Protein AF-V4UJN5-F1 (afdb_monomer)

Structure (mmCIF, N/CA/C/O backbone):
data_AF-V4UJN5-F1
#
_entry.id   AF-V4UJN5-F1
#
loop_
_atom_site.group_PDB
_atom_site.id
_atom_site.type_symbol
_atom_site.label_atom_id
_atom_site.label_alt_id
_atom_site.label_comp_id
_atom_site.label_asym_id
_atom_site.label_entity_id
_atom_site.label_seq_id
_atom_site.pdbx_PDB_ins_code
_atom_site.Cartn_x
_atom_site.Cartn_y
_atom_site.Cartn_z
_atom_site.occupancy
_atom_site.B_i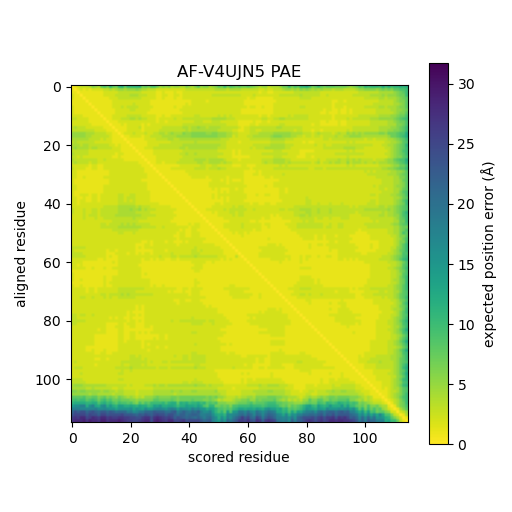so_or_equiv
_atom_site.auth_seq_id
_atom_site.auth_comp_id
_atom_site.auth_asym_id
_atom_site.auth_atom_id
_atom_site.pdbx_PDB_model_num
ATOM 1 N N . MET A 1 1 ? -6.271 -1.062 14.559 1.00 90.81 1 MET A N 1
ATOM 2 C CA . MET A 1 1 ? -4.934 -0.551 14.969 1.00 90.81 1 MET A CA 1
ATOM 3 C C . MET A 1 1 ? -5.023 0.946 15.312 1.00 90.81 1 MET A C 1
ATOM 5 O O . MET A 1 1 ? -5.906 1.594 14.769 1.00 90.81 1 MET A O 1
ATOM 9 N N . LYS A 1 2 ? -4.185 1.529 16.196 1.00 96.38 2 LYS A N 1
ATOM 10 C CA . LYS A 1 2 ? -4.173 3.000 16.430 1.00 96.38 2 LYS A CA 1
ATOM 11 C C . LYS A 1 2 ? -3.378 3.737 15.343 1.00 96.38 2 LYS A C 1
ATOM 13 O O . LYS A 1 2 ? -2.377 3.208 14.873 1.00 96.38 2 LYS A O 1
ATOM 18 N N . LEU A 1 3 ? -3.727 4.996 15.045 1.00 97.69 3 LEU A N 1
ATOM 19 C CA . LEU A 1 3 ? -3.078 5.810 13.996 1.00 97.69 3 LEU A CA 1
ATOM 20 C C . LEU A 1 3 ? -1.543 5.831 14.085 1.00 97.69 3 LEU A C 1
ATOM 22 O O . LEU A 1 3 ? -0.860 5.635 13.090 1.00 97.69 3 LEU A O 1
ATOM 26 N N . LYS A 1 4 ? -0.992 6.053 15.284 1.00 97.75 4 LYS A N 1
ATOM 27 C CA . LYS A 1 4 ? 0.465 6.120 15.479 1.00 97.75 4 LYS A CA 1
ATOM 28 C C . LYS A 1 4 ? 1.176 4.782 15.288 1.00 97.75 4 LYS A C 1
ATOM 30 O O . LYS A 1 4 ? 2.335 4.779 14.903 1.00 97.75 4 LYS A O 1
ATOM 35 N N . GLN A 1 5 ? 0.491 3.673 15.560 1.00 98.12 5 GLN A N 1
ATOM 36 C CA . GLN A 1 5 ? 1.034 2.339 15.305 1.00 98.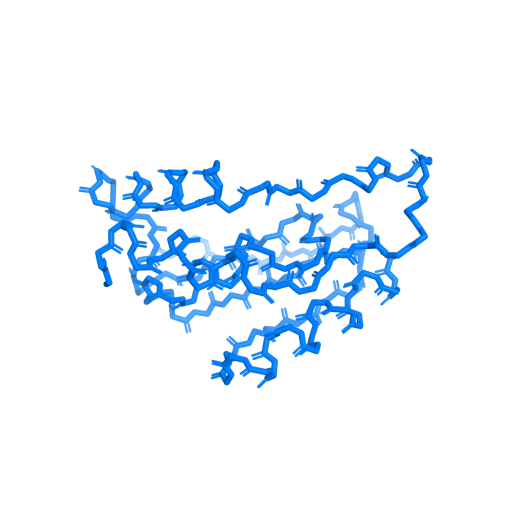12 5 GLN A CA 1
ATOM 37 C C . GLN A 1 5 ? 1.047 2.067 13.802 1.00 98.12 5 GLN A C 1
ATOM 39 O O . GLN A 1 5 ? 2.071 1.642 13.290 1.00 98.12 5 GLN A O 1
ATOM 44 N N . LEU A 1 6 ? -0.039 2.415 13.103 1.00 98.31 6 LEU A N 1
ATOM 45 C CA . LEU A 1 6 ? -0.118 2.307 11.648 1.00 98.31 6 LEU A CA 1
ATOM 46 C C . LEU A 1 6 ? 0.980 3.131 10.963 1.00 98.31 6 LEU A C 1
ATOM 48 O O . LEU A 1 6 ? 1.718 2.602 10.150 1.00 98.31 6 LEU A O 1
ATOM 52 N N . GLU A 1 7 ? 1.137 4.406 11.337 1.00 98.50 7 GLU A N 1
ATOM 53 C CA . GLU A 1 7 ? 2.213 5.265 10.816 1.00 98.50 7 GLU A CA 1
ATOM 54 C C . GLU A 1 7 ? 3.607 4.664 11.042 1.00 98.50 7 GLU A C 1
ATOM 56 O O . GLU A 1 7 ? 4.452 4.776 10.162 1.00 98.50 7 GLU A O 1
ATOM 61 N N . SER A 1 8 ? 3.843 4.043 12.203 1.00 98.38 8 SER A N 1
ATOM 62 C CA . SER A 1 8 ? 5.128 3.413 12.516 1.00 98.38 8 SER A CA 1
ATOM 63 C C . SER A 1 8 ? 5.398 2.214 11.615 1.00 98.38 8 SER A C 1
ATOM 65 O O . SER A 1 8 ? 6.457 2.169 11.013 1.00 98.38 8 SER A O 1
ATOM 67 N N . VAL A 1 9 ? 4.435 1.293 11.489 1.00 98.25 9 VAL A N 1
ATOM 68 C CA . VAL A 1 9 ? 4.581 0.081 10.662 1.00 98.25 9 VAL A CA 1
ATOM 69 C C . VAL A 1 9 ? 4.820 0.445 9.197 1.00 98.25 9 VAL A C 1
ATOM 71 O O . VAL A 1 9 ? 5.709 -0.100 8.560 1.00 98.25 9 VAL A O 1
ATOM 74 N N . LEU A 1 10 ? 4.081 1.425 8.668 1.00 98.19 10 LEU A N 1
ATOM 75 C CA . LEU A 1 10 ? 4.276 1.888 7.290 1.00 98.19 10 LEU A CA 1
ATOM 76 C C . LEU A 1 10 ? 5.635 2.567 7.063 1.00 98.19 10 LEU A C 1
ATOM 78 O O . LEU A 1 10 ? 6.054 2.720 5.920 1.00 98.19 10 LEU A O 1
ATOM 82 N N . GLY A 1 11 ? 6.290 3.040 8.126 1.00 97.44 11 GLY A N 1
ATOM 83 C CA . GLY A 1 11 ? 7.605 3.670 8.045 1.00 97.44 11 GLY A CA 1
ATOM 84 C C . GLY A 1 11 ? 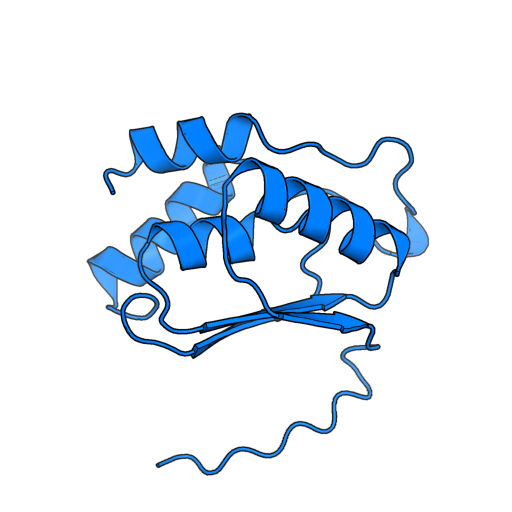8.744 2.685 7.796 1.00 97.44 11 GLY A C 1
ATOM 85 O O . GLY A 1 11 ? 9.806 3.124 7.363 1.00 97.44 11 GLY A O 1
ATOM 86 N N . ASP A 1 12 ? 8.508 1.395 8.039 1.00 96.75 12 ASP A N 1
ATOM 87 C CA . ASP A 1 12 ? 9.497 0.330 7.864 1.00 96.75 12 ASP A CA 1
ATOM 88 C C . ASP A 1 12 ? 9.462 -0.282 6.451 1.00 96.75 12 ASP A C 1
ATOM 90 O O . ASP A 1 12 ? 10.338 -1.067 6.109 1.00 96.75 12 ASP A O 1
ATOM 94 N N . LEU A 1 13 ? 8.482 0.098 5.618 1.00 97.81 13 LEU A N 1
ATOM 95 C CA . LEU A 1 13 ? 8.363 -0.384 4.242 1.00 97.81 13 LEU A CA 1
ATOM 96 C C . LEU A 1 13 ? 9.526 0.098 3.375 1.00 97.81 13 LEU A C 1
ATOM 98 O O . LEU A 1 13 ? 9.833 1.300 3.339 1.00 97.81 13 LEU A O 1
ATOM 102 N N . GLU A 1 14 ? 10.095 -0.815 2.594 1.00 98.00 14 GLU A N 1
ATOM 103 C CA . GLU A 1 14 ? 11.087 -0.481 1.585 1.00 98.00 14 GLU A CA 1
ATOM 104 C C . GLU A 1 14 ? 10.485 0.419 0.498 1.00 98.00 14 GLU A C 1
ATOM 106 O O . GLU A 1 14 ? 9.306 0.335 0.139 1.00 98.00 14 GLU A O 1
ATOM 111 N N . GLN A 1 15 ? 11.311 1.339 -0.001 1.00 96.56 15 GLN A N 1
ATOM 112 C CA . GLN A 1 15 ? 10.934 2.354 -0.982 1.00 96.56 15 GLN A CA 1
ATOM 113 C C . GLN A 1 15 ? 11.793 2.214 -2.239 1.00 96.56 15 GLN A C 1
ATOM 115 O O . GLN A 1 15 ? 12.872 1.627 -2.194 1.00 96.56 15 GLN A O 1
ATOM 120 N N . PHE A 1 16 ? 11.346 2.804 -3.351 1.00 95.94 16 PHE A N 1
ATOM 121 C CA . PHE A 1 16 ? 12.063 2.742 -4.625 1.00 95.94 16 PHE A CA 1
ATOM 122 C C . PHE A 1 16 ? 13.548 3.110 -4.500 1.00 95.94 16 PHE A C 1
ATOM 124 O O . PHE A 1 16 ? 13.902 4.217 -4.088 1.00 95.94 16 PHE A O 1
ATOM 131 N N . SER A 1 17 ? 14.419 2.204 -4.942 1.00 93.94 17 SER A N 1
ATOM 132 C CA . SER A 1 17 ? 15.863 2.442 -5.044 1.00 93.94 17 SER A CA 1
ATOM 133 C C . SER A 1 17 ? 16.246 3.184 -6.332 1.00 93.94 17 SER A C 1
ATOM 135 O O . SER A 1 17 ? 17.198 3.965 -6.339 1.00 93.94 17 SER A O 1
ATOM 137 N N . ASN A 1 18 ? 15.487 2.976 -7.414 1.00 95.06 18 ASN A N 1
ATOM 138 C CA . ASN A 1 18 ? 15.693 3.607 -8.716 1.00 95.06 18 ASN A CA 1
ATOM 139 C C . ASN A 1 18 ? 14.344 3.958 -9.383 1.00 95.06 18 ASN A C 1
ATOM 141 O O . ASN A 1 18 ? 13.889 3.218 -10.257 1.00 95.06 18 ASN A O 1
ATOM 145 N N . PRO A 1 19 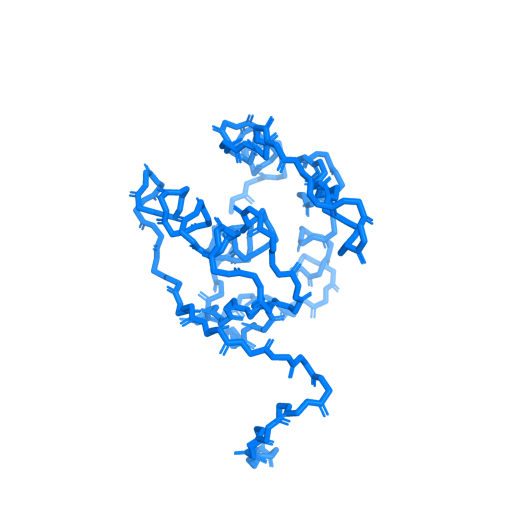? 13.679 5.050 -8.959 1.00 97.25 19 PRO A N 1
ATOM 146 C CA . PRO A 1 19 ? 12.346 5.402 -9.445 1.00 97.25 19 PRO A CA 1
ATOM 147 C C . PRO A 1 19 ? 12.344 5.853 -10.915 1.00 97.25 19 PRO A C 1
ATOM 149 O O . PRO A 1 19 ? 13.189 6.642 -11.349 1.00 97.25 19 PRO A O 1
ATOM 152 N N . LYS A 1 20 ? 11.337 5.400 -11.664 1.00 98.12 20 LYS A N 1
ATOM 153 C CA . LYS A 1 20 ? 11.035 5.776 -13.053 1.00 98.12 20 LYS A CA 1
ATOM 154 C C . LYS A 1 20 ? 10.246 7.083 -13.071 1.00 98.12 20 LYS A C 1
ATOM 156 O O . LYS A 1 20 ? 9.069 7.129 -12.705 1.00 98.12 20 LYS A O 1
ATOM 161 N N . VAL A 1 21 ? 10.900 8.170 -13.480 1.00 97.56 21 VAL A N 1
ATOM 162 C CA . VAL A 1 21 ? 10.327 9.530 -13.461 1.00 97.56 21 VAL A CA 1
ATOM 163 C C . VAL A 1 21 ? 9.115 9.644 -14.385 1.00 97.56 21 VAL A C 1
ATOM 165 O O . VAL A 1 21 ? 8.148 10.321 -14.054 1.00 97.56 21 VAL A O 1
ATOM 168 N N . GLU A 1 22 ? 9.141 8.957 -15.523 1.00 97.69 22 GLU A N 1
ATOM 169 C CA . GLU A 1 22 ? 8.064 8.922 -16.513 1.00 97.69 22 GLU A CA 1
ATOM 170 C C . GLU A 1 22 ? 6.776 8.254 -16.013 1.00 97.69 22 GLU A C 1
ATOM 172 O O . GLU A 1 22 ? 5.720 8.467 -16.606 1.00 97.69 22 GLU A O 1
ATOM 177 N N . LEU A 1 23 ? 6.866 7.472 -14.932 1.00 97.50 23 LEU A N 1
ATOM 178 C CA . LEU A 1 23 ? 5.732 6.850 -14.247 1.00 97.50 23 LEU A CA 1
ATOM 179 C C . LEU A 1 23 ? 5.353 7.580 -12.954 1.00 97.50 23 LEU A C 1
ATOM 181 O O . LEU A 1 23 ? 4.465 7.124 -12.245 1.00 97.50 23 LEU A O 1
ATOM 185 N N . GLU A 1 24 ? 6.026 8.690 -12.635 1.00 97.50 24 GLU A N 1
ATOM 186 C CA . GLU A 1 24 ? 5.805 9.443 -11.399 1.00 97.50 24 GLU A CA 1
ATOM 187 C C . GLU A 1 24 ? 5.955 8.581 -10.126 1.00 97.50 24 GLU A C 1
ATOM 189 O O . GLU A 1 24 ? 5.189 8.712 -9.176 1.00 97.50 24 GLU A O 1
ATOM 194 N N . GLN A 1 25 ? 6.971 7.709 -10.079 1.00 98.31 25 GLN A N 1
ATOM 195 C CA . GLN A 1 25 ? 7.238 6.825 -8.933 1.00 98.31 25 GLN A CA 1
ATOM 196 C C . GLN A 1 25 ? 7.767 7.579 -7.699 1.00 98.31 25 GLN A C 1
ATOM 198 O O . GLN A 1 25 ? 8.950 7.520 -7.358 1.00 98.31 25 GLN A O 1
ATOM 203 N N . TYR A 1 26 ? 6.880 8.286 -7.000 1.00 96.38 26 TYR A N 1
ATOM 204 C CA . TYR A 1 26 ? 7.117 8.819 -5.662 1.00 96.38 26 TYR A CA 1
ATOM 205 C C . TYR A 1 26 ? 6.199 8.114 -4.654 1.00 96.38 26 TYR A C 1
ATOM 207 O O . TYR A 1 26 ? 4.983 8.075 -4.838 1.00 96.38 26 TYR A O 1
ATOM 215 N N . PRO A 1 27 ? 6.742 7.549 -3.567 1.00 95.06 27 PRO A N 1
ATOM 216 C CA . PRO A 1 27 ? 5.919 6.814 -2.626 1.00 95.06 27 PRO A CA 1
ATOM 217 C C . PRO A 1 27 ? 5.067 7.751 -1.772 1.00 95.06 27 PRO A C 1
ATOM 219 O O . PRO A 1 27 ? 5.497 8.837 -1.364 1.00 95.06 27 PRO A O 1
ATOM 222 N N . THR A 1 28 ? 3.867 7.293 -1.415 1.00 97.44 28 THR A N 1
ATOM 223 C CA . THR A 1 28 ? 3.083 7.971 -0.382 1.00 97.44 28 THR A CA 1
ATOM 224 C C . THR A 1 28 ? 3.762 7.752 0.965 1.00 97.44 28 THR A C 1
ATOM 226 O O . THR A 1 28 ? 3.826 6.631 1.461 1.00 97.44 28 THR A O 1
ATOM 229 N N . GLY A 1 29 ? 4.256 8.827 1.581 1.00 96.75 29 GLY A N 1
ATOM 230 C CA . GLY A 1 29 ? 4.928 8.732 2.875 1.00 96.75 29 GLY A CA 1
ATOM 231 C C . GLY A 1 29 ? 4.007 8.191 3.983 1.00 96.75 29 GLY A C 1
ATOM 232 O O . GLY A 1 29 ? 2.800 8.471 3.975 1.00 96.75 29 GLY A O 1
ATOM 233 N N . PRO A 1 30 ? 4.561 7.503 5.000 1.00 98.00 30 PRO A N 1
ATOM 234 C CA . PRO A 1 30 ? 3.790 6.833 6.056 1.00 98.00 30 PRO A CA 1
ATOM 235 C C . PRO A 1 30 ? 2.871 7.790 6.816 1.00 98.00 30 PRO A C 1
ATOM 237 O O . PRO A 1 30 ? 1.769 7.428 7.238 1.00 98.00 30 PRO A O 1
ATOM 240 N N . HIS A 1 31 ? 3.291 9.051 6.947 1.00 98.19 31 HIS A N 1
ATOM 241 C CA . HIS A 1 31 ? 2.483 10.095 7.553 1.00 98.19 31 HIS A CA 1
ATOM 242 C C . HIS A 1 31 ? 1.156 10.299 6.812 1.00 98.19 31 HIS A C 1
ATOM 244 O O . HIS A 1 31 ? 0.091 10.278 7.428 1.00 98.19 31 HIS A O 1
ATOM 250 N N . ILE A 1 32 ? 1.225 10.483 5.494 1.00 98.44 32 ILE A N 1
ATOM 251 C CA . ILE A 1 32 ? 0.067 10.769 4.647 1.00 98.44 32 ILE A CA 1
ATOM 252 C C . ILE A 1 32 ? -0.802 9.515 4.527 1.00 98.44 32 ILE A C 1
ATOM 254 O O . ILE A 1 32 ? -1.999 9.588 4.801 1.00 98.44 32 ILE A O 1
ATOM 258 N N . ALA A 1 33 ? -0.187 8.367 4.224 1.00 98.44 33 ALA A N 1
ATOM 259 C CA . ALA A 1 33 ? -0.876 7.089 4.052 1.00 98.44 33 ALA A CA 1
ATOM 260 C C . ALA A 1 33 ? -1.702 6.708 5.288 1.00 98.44 33 ALA A C 1
ATOM 262 O O . ALA A 1 33 ? -2.914 6.509 5.201 1.00 98.44 33 ALA A O 1
ATOM 263 N N . SER A 1 34 ? -1.069 6.701 6.468 1.00 98.44 34 SER A N 1
ATOM 264 C CA . SER A 1 34 ? -1.754 6.357 7.718 1.00 98.44 34 SER A CA 1
ATOM 265 C C . SER A 1 34 ? -2.950 7.265 7.991 1.00 98.44 34 SER A C 1
ATOM 267 O O . SER A 1 34 ? -3.979 6.788 8.446 1.00 98.44 34 SER A O 1
ATOM 269 N N . ARG A 1 35 ? -2.864 8.565 7.697 1.00 98.56 35 ARG A N 1
ATOM 270 C CA . ARG A 1 35 ? -3.942 9.523 7.993 1.00 98.56 35 ARG A CA 1
ATOM 271 C C . ARG A 1 35 ? -5.081 9.426 7.001 1.00 98.56 35 ARG A C 1
ATOM 273 O O . ARG A 1 35 ? -6.233 9.499 7.422 1.00 98.56 35 ARG A O 1
ATOM 280 N N . MET A 1 36 ? -4.769 9.225 5.726 1.00 98.56 36 MET A N 1
ATOM 281 C CA . MET A 1 36 ? -5.764 8.983 4.690 1.00 98.56 36 MET A CA 1
ATOM 282 C C . MET A 1 36 ? -6.598 7.745 5.030 1.00 98.56 36 MET A C 1
ATOM 284 O O . MET A 1 36 ? -7.811 7.854 5.202 1.00 98.56 36 MET A O 1
ATOM 288 N N . LEU A 1 37 ? -5.945 6.598 5.232 1.00 98.50 37 LEU A N 1
ATOM 289 C CA . LEU A 1 37 ? -6.636 5.332 5.478 1.00 98.50 37 LEU A CA 1
ATOM 290 C C . LEU A 1 37 ? -7.319 5.298 6.849 1.00 98.50 37 LEU A C 1
ATOM 292 O O . LEU A 1 37 ? -8.447 4.830 6.972 1.00 98.50 37 LEU A O 1
ATOM 296 N N . TYR A 1 38 ? -6.700 5.871 7.883 1.00 98.00 38 TYR A N 1
ATOM 297 C CA . TYR A 1 38 ? -7.335 5.967 9.198 1.00 98.00 38 TYR A CA 1
ATOM 298 C C . TYR A 1 38 ? -8.573 6.870 9.183 1.00 98.00 38 TYR A C 1
ATOM 300 O O . TYR A 1 38 ? -9.504 6.629 9.952 1.00 98.00 38 TYR A O 1
ATOM 308 N N . THR A 1 39 ? -8.599 7.897 8.327 1.00 98.44 39 THR A N 1
ATOM 309 C CA . THR A 1 39 ? -9.784 8.743 8.128 1.00 98.44 39 THR A CA 1
ATOM 310 C C . THR A 1 39 ? -10.869 7.985 7.368 1.00 98.44 39 THR A C 1
ATOM 312 O O . THR A 1 39 ? -12.006 7.980 7.835 1.00 98.44 39 THR A O 1
ATOM 315 N N . ALA A 1 40 ? -10.517 7.311 6.263 1.00 98.38 40 ALA A N 1
ATOM 316 C CA . ALA A 1 40 ? -11.431 6.449 5.506 1.00 98.38 40 ALA A CA 1
ATOM 317 C C . ALA A 1 40 ? -12.111 5.414 6.418 1.00 98.38 40 ALA A C 1
ATOM 319 O O . ALA A 1 40 ? -13.331 5.271 6.404 1.00 98.38 40 ALA A O 1
ATOM 320 N N . GLU A 1 41 ? -11.343 4.775 7.301 1.00 97.50 41 GLU A N 1
ATOM 321 C CA . GLU A 1 41 ? -11.893 3.810 8.248 1.00 97.50 41 GLU A CA 1
ATOM 322 C C . GLU A 1 41 ? -12.723 4.470 9.357 1.00 97.50 41 GLU A C 1
ATOM 324 O O . GLU A 1 41 ? -13.916 4.218 9.484 1.00 97.50 41 GLU A O 1
ATOM 329 N N . ASN A 1 42 ? -12.133 5.347 10.174 1.00 96.31 42 ASN A N 1
ATOM 330 C CA . ASN A 1 42 ? -12.801 5.785 11.407 1.00 96.31 42 ASN A CA 1
ATOM 331 C C . ASN A 1 42 ? -13.899 6.829 11.189 1.00 96.31 42 ASN A C 1
ATOM 333 O O . ASN A 1 42 ? -14.735 7.012 12.072 1.00 96.31 42 ASN A O 1
ATOM 337 N N . SER A 1 43 ? -13.868 7.553 10.069 1.00 97.31 43 SER A N 1
ATOM 338 C CA . SER A 1 43 ? -14.877 8.578 9.774 1.00 97.31 43 SER A CA 1
ATOM 339 C C . SER A 1 43 ? -15.975 8.063 8.851 1.00 97.31 43 SER A C 1
ATOM 341 O O . SER A 1 43 ? -17.101 8.547 8.950 1.00 97.31 43 SER A O 1
ATOM 343 N N . PHE A 1 44 ? -15.662 7.101 7.975 1.00 97.62 44 PHE A N 1
ATOM 344 C CA . PHE A 1 44 ? -16.574 6.672 6.911 1.00 97.62 44 PHE A CA 1
ATOM 345 C C . PHE A 1 44 ? -16.854 5.161 6.885 1.00 97.62 44 PHE A C 1
ATOM 347 O O . PHE A 1 44 ? -17.886 4.762 6.354 1.00 97.62 44 PHE A O 1
ATOM 354 N N . GLY A 1 45 ? -16.029 4.322 7.524 1.00 97.00 45 GLY A N 1
ATOM 355 C CA . GLY A 1 45 ? -16.203 2.863 7.510 1.00 97.00 45 GLY A CA 1
ATOM 356 C C . GLY A 1 45 ? -15.945 2.239 6.135 1.00 97.00 45 GLY A C 1
ATOM 357 O O . GLY A 1 45 ? -16.585 1.248 5.772 1.00 97.00 45 GLY A O 1
ATOM 358 N N . ASP A 1 46 ? -15.042 2.845 5.359 1.00 98.06 46 ASP A N 1
ATOM 359 C CA . ASP A 1 46 ? -14.788 2.498 3.955 1.00 98.06 46 ASP A CA 1
ATOM 360 C C . ASP A 1 46 ? -13.655 1.473 3.760 1.00 98.06 46 ASP A C 1
ATOM 362 O O . ASP A 1 46 ? -13.323 1.149 2.621 1.00 98.06 46 ASP A O 1
ATOM 366 N N . VAL A 1 47 ? -13.054 0.948 4.837 1.00 98.38 47 VAL A N 1
ATOM 367 C CA . VAL A 1 47 ? -11.921 0.008 4.747 1.00 98.38 47 VAL A CA 1
ATOM 368 C C . VAL A 1 47 ? -12.270 -1.351 5.343 1.00 98.38 47 VAL A C 1
ATOM 370 O O . VAL A 1 47 ? -12.189 -2.362 4.648 1.00 98.38 47 VAL A O 1
ATOM 373 N N . SER A 1 48 ? -12.670 -1.407 6.613 1.00 98.12 48 SER A N 1
ATOM 374 C CA . SER A 1 48 ? -12.852 -2.683 7.299 1.00 98.12 48 SER A CA 1
ATOM 375 C C . SER A 1 48 ? -13.995 -3.513 6.708 1.00 98.12 48 SER A C 1
ATOM 377 O O . SER A 1 48 ? -15.100 -3.022 6.459 1.00 98.12 48 SER A O 1
ATOM 379 N N . ASN A 1 49 ? -13.743 -4.809 6.500 1.00 97.44 49 ASN A N 1
ATOM 380 C CA . ASN A 1 49 ? -14.671 -5.743 5.847 1.00 97.44 49 ASN A CA 1
ATOM 381 C C . ASN A 1 49 ? -15.080 -5.317 4.418 1.00 97.44 49 ASN A C 1
ATOM 383 O O . ASN A 1 49 ? -16.187 -5.626 3.965 1.00 97.44 49 ASN A O 1
ATOM 387 N N . LYS A 1 50 ? -14.231 -4.548 3.723 1.00 97.56 50 LYS A N 1
ATOM 388 C CA . LYS A 1 50 ? -14.420 -4.148 2.322 1.00 97.56 50 LYS A CA 1
ATOM 389 C C . LYS A 1 50 ? -13.376 -4.798 1.426 1.00 97.56 50 LYS A C 1
ATOM 391 O O . LYS A 1 50 ? -12.288 -5.146 1.876 1.00 97.56 50 LYS A O 1
ATOM 396 N N . VAL A 1 51 ? -13.710 -4.880 0.141 1.00 96.56 51 VAL A N 1
ATOM 397 C CA . VAL A 1 51 ? -12.736 -5.117 -0.926 1.00 96.56 51 VAL A CA 1
ATOM 398 C C . VAL A 1 51 ? -12.192 -3.759 -1.360 1.00 96.56 51 VAL A C 1
ATOM 400 O O . VAL A 1 51 ? -12.959 -2.903 -1.804 1.00 96.56 51 VAL A O 1
ATOM 403 N N . VAL A 1 52 ? -10.887 -3.554 -1.208 1.00 97.88 52 VAL A N 1
ATOM 404 C CA . VAL A 1 52 ? -10.197 -2.297 -1.521 1.00 97.88 52 VAL A CA 1
ATOM 405 C C . VAL A 1 52 ? -9.328 -2.496 -2.757 1.00 97.88 52 VAL A C 1
ATOM 407 O O . VAL A 1 52 ? -8.577 -3.461 -2.846 1.00 97.88 52 VAL A O 1
ATOM 410 N N . ALA A 1 53 ? -9.416 -1.569 -3.706 1.00 97.25 53 ALA A N 1
ATOM 411 C CA . ALA A 1 53 ? -8.527 -1.524 -4.861 1.00 97.25 53 ALA A CA 1
ATOM 412 C C . ALA A 1 53 ? -7.520 -0.377 -4.701 1.00 97.25 53 ALA A C 1
ATOM 414 O O . ALA A 1 53 ? -7.928 0.758 -4.449 1.00 97.25 53 ALA A O 1
ATOM 415 N N . ASP A 1 54 ? -6.231 -0.673 -4.862 1.00 98.12 54 ASP A N 1
ATOM 416 C CA . ASP A 1 54 ? -5.126 0.290 -4.812 1.00 98.12 54 ASP A CA 1
ATOM 417 C C . ASP A 1 54 ? -4.535 0.466 -6.219 1.00 98.12 54 ASP A C 1
ATOM 419 O O . ASP A 1 54 ? -3.850 -0.418 -6.732 1.00 98.12 54 ASP A O 1
ATOM 423 N N . PHE A 1 55 ? -4.867 1.577 -6.883 1.00 97.44 55 PHE A N 1
ATOM 424 C CA . PHE A 1 55 ? -4.470 1.846 -8.267 1.00 97.44 55 PHE A CA 1
ATOM 425 C C . PHE A 1 55 ? -3.180 2.665 -8.326 1.00 97.44 55 PHE A C 1
ATOM 427 O O . PHE A 1 55 ? -3.144 3.792 -7.835 1.00 97.44 55 PHE A O 1
ATOM 434 N N . GLY A 1 56 ? -2.162 2.136 -9.008 1.00 97.56 56 GLY A N 1
ATOM 435 C CA . GLY A 1 56 ? -0.809 2.688 -8.959 1.00 97.56 56 GLY A CA 1
ATOM 436 C C . GLY A 1 56 ? -0.188 2.438 -7.588 1.00 97.56 56 GLY A C 1
ATOM 437 O O . GLY A 1 56 ? 0.260 3.380 -6.935 1.00 97.56 56 GLY A O 1
ATOM 438 N N . CYS A 1 57 ? -0.251 1.186 -7.119 1.00 98.12 57 CYS A N 1
ATOM 439 C CA . CYS A 1 57 ? 0.099 0.841 -5.743 1.00 98.12 57 CYS A CA 1
ATOM 440 C C . CYS A 1 57 ? 1.568 1.138 -5.398 1.00 98.12 57 CYS A C 1
ATOM 442 O O . CYS A 1 57 ? 1.899 1.275 -4.216 1.00 98.12 57 CYS A O 1
ATOM 444 N N . GLY A 1 58 ? 2.455 1.257 -6.395 1.00 98.31 58 GLY A N 1
ATOM 445 C CA . GLY A 1 58 ? 3.873 1.525 -6.188 1.00 98.31 58 GLY A CA 1
ATOM 446 C C . GLY A 1 58 ? 4.485 0.500 -5.236 1.00 98.31 58 GLY A C 1
ATOM 447 O O . GLY A 1 58 ? 4.301 -0.691 -5.438 1.00 98.31 58 GLY A O 1
ATOM 448 N N . CYS A 1 59 ? 5.130 0.954 -4.156 1.00 97.56 59 CYS A N 1
ATOM 449 C CA . CYS A 1 59 ? 5.702 0.091 -3.109 1.00 97.56 59 CYS A CA 1
ATOM 450 C C . CYS A 1 59 ? 4.661 -0.596 -2.194 1.00 97.56 59 CYS A C 1
ATOM 452 O O . CYS A 1 59 ? 5.045 -1.260 -1.233 1.00 97.56 59 CYS A O 1
ATOM 454 N N . GLY A 1 60 ? 3.357 -0.385 -2.408 1.00 98.12 60 GLY A N 1
ATOM 455 C CA . GLY A 1 60 ? 2.280 -1.030 -1.650 1.00 98.12 60 GLY A CA 1
ATOM 456 C C . GLY A 1 60 ? 1.856 -0.327 -0.356 1.00 98.12 60 GLY A C 1
ATOM 457 O O . GLY A 1 60 ? 1.096 -0.901 0.420 1.00 98.12 60 GLY A O 1
ATOM 458 N N . THR A 1 61 ? 2.295 0.911 -0.089 1.00 98.50 61 THR A N 1
ATOM 459 C CA . THR A 1 61 ? 2.031 1.592 1.197 1.00 98.50 61 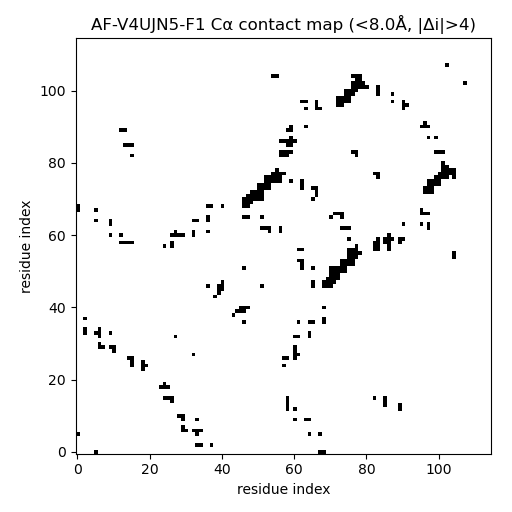THR A CA 1
ATOM 460 C C . THR A 1 61 ? 0.538 1.724 1.528 1.00 98.50 61 THR A C 1
ATOM 462 O O . THR A 1 61 ? 0.147 1.560 2.687 1.00 98.50 61 THR A O 1
ATOM 465 N N . LEU A 1 62 ? -0.313 2.043 0.545 1.00 98.69 62 LEU A N 1
ATOM 466 C CA . LEU A 1 62 ? -1.753 2.221 0.777 1.00 98.69 62 LEU A CA 1
ATOM 467 C C . LEU A 1 62 ? -2.465 0.873 0.926 1.00 98.69 62 LEU A C 1
ATOM 469 O O . LEU A 1 62 ? -3.233 0.708 1.876 1.00 98.69 62 LEU A O 1
ATOM 473 N N . GLY A 1 63 ? -2.161 -0.100 0.065 1.00 98.56 63 GLY A N 1
ATOM 474 C CA . GLY A 1 63 ? -2.647 -1.472 0.197 1.00 98.56 63 GLY A CA 1
ATOM 475 C C . GLY A 1 63 ? -2.268 -2.130 1.530 1.00 98.56 63 GLY A C 1
ATOM 476 O O . GLY A 1 63 ? -3.126 -2.699 2.211 1.00 98.56 63 GLY A O 1
ATOM 477 N N . ALA A 1 64 ? -1.021 -1.965 1.980 1.00 98.62 64 ALA A N 1
ATOM 478 C CA . ALA A 1 64 ? -0.575 -2.436 3.290 1.00 98.62 64 ALA A CA 1
ATOM 479 C C . ALA A 1 64 ? -1.368 -1.767 4.422 1.00 98.62 64 ALA A C 1
ATOM 481 O O . ALA A 1 64 ? -1.858 -2.434 5.335 1.00 98.62 64 ALA A O 1
ATOM 482 N N . ALA A 1 65 ? -1.568 -0.448 4.340 1.00 98.56 65 ALA A N 1
ATOM 483 C CA . ALA A 1 65 ? -2.350 0.286 5.326 1.00 98.56 65 ALA A CA 1
ATOM 484 C C . ALA A 1 65 ? -3.816 -0.174 5.387 1.00 98.56 65 ALA A C 1
ATOM 486 O O . ALA A 1 65 ? -4.365 -0.301 6.482 1.00 98.56 65 ALA A O 1
ATOM 487 N N . ALA A 1 66 ? -4.442 -0.436 4.237 1.00 98.69 66 ALA A N 1
ATOM 488 C CA . ALA A 1 66 ? -5.805 -0.956 4.158 1.00 98.69 66 ALA A CA 1
ATOM 489 C C . ALA A 1 66 ? -5.914 -2.351 4.799 1.00 98.69 66 ALA A C 1
ATOM 491 O O . ALA A 1 66 ? -6.791 -2.577 5.635 1.00 98.69 66 ALA A O 1
ATOM 492 N N . THR A 1 67 ? -4.970 -3.245 4.492 1.00 98.50 67 THR A N 1
ATOM 493 C CA . THR A 1 67 ? -4.904 -4.601 5.066 1.00 98.50 67 THR A CA 1
ATOM 494 C C . THR A 1 67 ? -4.747 -4.553 6.589 1.00 98.50 67 THR A C 1
ATOM 496 O O . THR A 1 67 ? -5.528 -5.155 7.323 1.00 98.50 67 THR A O 1
ATOM 499 N N . LEU A 1 68 ? -3.818 -3.735 7.099 1.00 98.38 68 LEU A N 1
ATOM 500 C CA . LEU A 1 68 ? -3.582 -3.545 8.541 1.00 98.38 68 LEU A CA 1
ATOM 501 C C . LEU A 1 68 ? -4.775 -2.927 9.296 1.00 98.38 68 LEU A C 1
ATOM 503 O O . LEU A 1 68 ? -4.863 -3.022 10.528 1.00 98.38 68 LEU A O 1
ATOM 507 N N . LEU A 1 69 ? -5.683 -2.259 8.581 1.00 98.25 69 LEU A N 1
ATOM 508 C CA . LEU A 1 69 ? -6.929 -1.718 9.124 1.00 98.25 69 LEU A CA 1
ATOM 509 C C . LEU A 1 69 ? -8.117 -2.683 9.009 1.00 98.25 69 LEU A C 1
ATOM 511 O O . LEU A 1 69 ? -9.182 -2.370 9.539 1.00 98.25 69 LEU A O 1
ATOM 515 N N . GLY A 1 70 ? -7.925 -3.863 8.420 1.00 97.88 70 GLY A N 1
ATOM 516 C CA . GLY A 1 70 ? -8.927 -4.924 8.366 1.00 97.88 70 GLY A CA 1
ATOM 517 C C . GLY A 1 70 ? -9.775 -4.928 7.098 1.00 97.88 70 GLY A C 1
ATOM 518 O O . GLY A 1 70 ? -10.932 -5.349 7.161 1.00 97.88 70 GLY A O 1
ATOM 519 N N . ALA A 1 71 ? -9.241 -4.442 5.972 1.00 98.44 71 ALA A N 1
ATOM 520 C CA . ALA A 1 71 ? -9.814 -4.762 4.665 1.00 98.44 71 ALA A CA 1
ATOM 521 C C . ALA A 1 71 ? -9.953 -6.288 4.512 1.00 98.44 71 ALA A C 1
ATOM 523 O O . ALA A 1 71 ? -9.083 -7.034 4.953 1.00 98.44 71 ALA A O 1
ATOM 524 N N . ASP A 1 72 ? -11.063 -6.733 3.921 1.00 97.94 72 ASP A N 1
ATOM 525 C CA . ASP A 1 72 ? -11.335 -8.161 3.690 1.00 97.94 72 ASP A CA 1
ATOM 526 C C . ASP A 1 72 ? -10.456 -8.703 2.559 1.00 97.94 72 ASP A C 1
ATOM 528 O O . ASP A 1 72 ? -9.962 -9.822 2.612 1.00 97.94 72 ASP A O 1
ATOM 532 N N . GLN A 1 73 ? -10.238 -7.865 1.545 1.00 97.88 73 GLN A N 1
ATOM 533 C CA . GLN A 1 73 ? -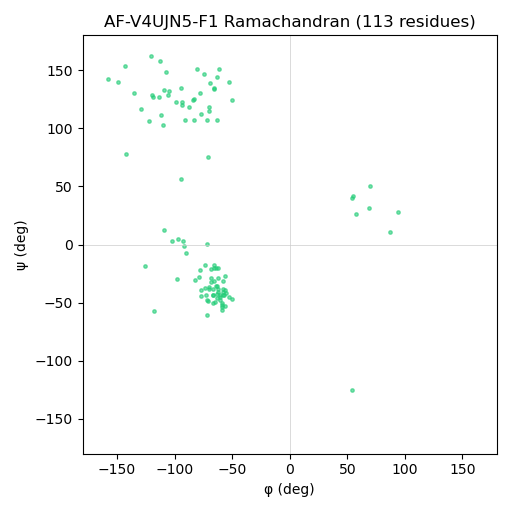9.352 -8.137 0.425 1.00 97.88 73 GLN A CA 1
ATOM 534 C C . GLN A 1 73 ? -8.767 -6.820 -0.076 1.00 97.88 73 GLN A C 1
ATOM 536 O O . GLN A 1 73 ? -9.480 -5.816 -0.183 1.00 97.88 73 GLN A O 1
ATOM 541 N N . VAL A 1 74 ? -7.483 -6.833 -0.419 1.00 98.69 74 VAL A N 1
ATOM 542 C CA . VAL A 1 74 ? -6.817 -5.727 -1.104 1.00 98.69 74 VAL A CA 1
ATOM 543 C C . VAL A 1 74 ? -6.314 -6.224 -2.446 1.00 98.69 74 VAL A C 1
ATOM 545 O O . VAL A 1 74 ? -5.598 -7.218 -2.511 1.00 98.69 74 VAL A O 1
ATOM 548 N N . ILE A 1 75 ? -6.685 -5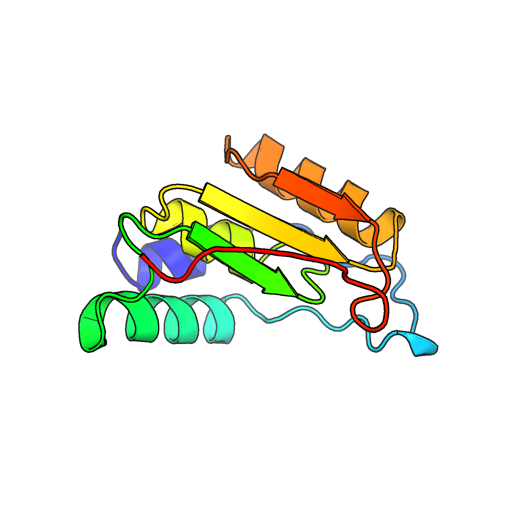.514 -3.507 1.00 97.94 75 ILE A N 1
ATOM 549 C CA . ILE A 1 75 ? -6.190 -5.759 -4.857 1.00 97.94 75 ILE A CA 1
ATOM 550 C C . ILE A 1 75 ? -5.317 -4.568 -5.239 1.00 97.94 75 ILE A C 1
ATOM 552 O O . ILE A 1 75 ? -5.813 -3.452 -5.403 1.00 97.94 75 ILE A O 1
ATOM 556 N N . ALA A 1 76 ? -4.018 -4.801 -5.348 1.00 98.38 76 ALA A N 1
ATOM 557 C CA . ALA A 1 76 ? -3.010 -3.815 -5.688 1.00 98.38 76 ALA A CA 1
ATOM 558 C C . ALA A 1 76 ? -2.670 -3.914 -7.180 1.00 98.38 76 ALA A C 1
ATOM 560 O O . ALA A 1 76 ? -2.304 -4.977 -7.686 1.00 98.38 76 ALA A O 1
ATOM 561 N N . ILE A 1 77 ? -2.836 -2.807 -7.901 1.00 98.12 77 ILE A N 1
ATOM 562 C CA . ILE A 1 77 ? -2.664 -2.742 -9.352 1.00 98.12 77 ILE A CA 1
ATOM 563 C C . ILE A 1 77 ? -1.570 -1.744 -9.677 1.00 98.12 77 ILE A C 1
ATOM 565 O O . ILE A 1 77 ? -1.647 -0.583 -9.279 1.00 98.12 77 ILE A O 1
ATOM 569 N N . ASP A 1 78 ? -0.607 -2.169 -10.481 1.00 98.44 78 ASP A N 1
ATOM 570 C CA . ASP A 1 78 ? 0.399 -1.279 -11.048 1.00 98.44 78 ASP A CA 1
ATOM 571 C C . ASP A 1 78 ? 0.738 -1.704 -12.478 1.00 98.44 78 ASP A C 1
ATOM 573 O O . ASP A 1 78 ? 0.580 -2.864 -12.861 1.00 98.44 78 ASP A O 1
ATOM 577 N N . ILE A 1 79 ? 1.190 -0.756 -13.293 1.00 98.00 79 ILE A N 1
ATOM 578 C CA . ILE A 1 79 ? 1.669 -1.051 -14.646 1.00 98.00 79 ILE A CA 1
ATOM 579 C C . ILE A 1 79 ? 3.093 -1.618 -14.607 1.00 98.00 79 ILE A C 1
ATOM 581 O O . ILE A 1 79 ? 3.490 -2.384 -15.493 1.00 98.00 79 ILE A O 1
ATOM 585 N N . ASP A 1 80 ? 3.854 -1.248 -13.579 1.00 98.38 80 ASP A N 1
ATOM 586 C CA . ASP A 1 80 ? 5.264 -1.561 -13.456 1.00 98.38 80 ASP A CA 1
ATOM 587 C C . ASP A 1 80 ? 5.507 -2.845 -12.655 1.00 98.38 80 ASP A C 1
ATOM 589 O O . ASP A 1 80 ? 5.165 -2.932 -11.477 1.00 98.38 80 ASP A O 1
ATOM 593 N N . SER A 1 81 ? 6.144 -3.838 -13.281 1.00 98.12 81 SER A N 1
ATOM 594 C CA . SER A 1 81 ? 6.459 -5.115 -12.627 1.00 98.12 81 SER A CA 1
ATOM 595 C C . SER A 1 81 ? 7.395 -4.946 -11.436 1.00 98.12 81 SER A C 1
ATOM 597 O O . SER A 1 81 ? 7.198 -5.607 -10.425 1.00 98.12 81 SER A O 1
ATOM 599 N N . ASP A 1 82 ? 8.369 -4.038 -11.538 1.00 98.12 82 ASP A N 1
ATOM 600 C CA . ASP A 1 82 ? 9.370 -3.826 -10.485 1.00 98.12 82 ASP A CA 1
ATOM 601 C C . ASP A 1 82 ? 8.716 -3.215 -9.231 1.00 98.12 82 ASP A C 1
ATOM 603 O O . ASP A 1 82 ? 9.101 -3.513 -8.103 1.00 98.12 82 ASP A O 1
ATOM 607 N N . SER A 1 83 ? 7.679 -2.391 -9.423 1.00 98.25 83 SER A N 1
ATOM 608 C CA . SER A 1 83 ? 6.867 -1.856 -8.323 1.00 98.25 83 SER A CA 1
ATOM 609 C C . SER A 1 83 ? 6.073 -2.960 -7.626 1.00 98.25 83 SER A C 1
ATOM 611 O O . SER A 1 83 ? 6.046 -3.013 -6.400 1.00 98.25 83 SER A O 1
ATOM 613 N N . LEU A 1 84 ? 5.469 -3.871 -8.396 1.00 98.56 84 LEU A N 1
ATOM 614 C CA . LEU A 1 84 ? 4.714 -5.000 -7.844 1.00 98.56 84 LEU A CA 1
ATOM 615 C C . LEU A 1 84 ? 5.603 -5.996 -7.103 1.00 98.56 84 LEU A C 1
ATOM 617 O O . LEU A 1 84 ? 5.186 -6.510 -6.071 1.00 98.56 84 LEU A O 1
ATOM 621 N N . GLU A 1 85 ? 6.813 -6.251 -7.603 1.00 98.56 85 GLU A N 1
ATOM 622 C CA . GLU A 1 85 ? 7.804 -7.082 -6.914 1.00 98.56 85 GLU A CA 1
ATOM 623 C C . GLU A 1 85 ? 8.126 -6.484 -5.538 1.00 98.56 85 GLU A C 1
ATOM 625 O O . GLU A 1 85 ? 7.872 -7.134 -4.524 1.00 98.56 85 GLU A O 1
ATOM 630 N N . LEU A 1 86 ? 8.517 -5.205 -5.488 1.00 98.56 86 LEU A N 1
ATOM 631 C CA . LEU A 1 86 ? 8.793 -4.494 -4.235 1.00 98.56 86 LEU A CA 1
ATOM 632 C C . LEU A 1 86 ? 7.584 -4.472 -3.282 1.00 98.56 86 LEU A C 1
ATOM 634 O O . LEU A 1 86 ? 7.720 -4.684 -2.079 1.00 98.56 86 LEU A O 1
ATOM 638 N N . ALA A 1 87 ? 6.380 -4.219 -3.801 1.00 98.69 87 ALA A N 1
ATOM 639 C CA . ALA A 1 87 ? 5.166 -4.234 -2.990 1.00 98.69 87 ALA A CA 1
ATOM 640 C C . ALA A 1 87 ? 4.857 -5.625 -2.423 1.00 98.69 87 ALA A C 1
ATOM 642 O O . ALA A 1 87 ? 4.382 -5.731 -1.291 1.00 98.69 87 ALA A O 1
ATOM 643 N N . SER A 1 88 ? 5.137 -6.683 -3.188 1.00 98.69 88 SER A N 1
ATOM 644 C CA . SER A 1 88 ? 4.949 -8.063 -2.746 1.00 98.69 88 SER A CA 1
ATOM 645 C C . SER A 1 88 ? 5.950 -8.473 -1.665 1.00 98.69 88 SER A C 1
ATOM 647 O O . SER A 1 88 ? 5.560 -9.150 -0.716 1.00 98.69 88 SER A O 1
ATOM 649 N N . GLU A 1 89 ? 7.199 -8.005 -1.746 1.00 98.62 89 GLU A N 1
ATOM 650 C CA . GLU A 1 89 ? 8.219 -8.199 -0.708 1.00 98.62 89 GLU A CA 1
ATOM 651 C C . GLU A 1 89 ? 7.813 -7.487 0.589 1.00 98.62 89 GLU A C 1
ATOM 653 O O . GLU A 1 89 ? 7.727 -8.117 1.642 1.00 98.62 89 GLU A O 1
ATOM 658 N N . ASN A 1 90 ? 7.422 -6.213 0.492 1.00 98.56 90 ASN A N 1
ATOM 659 C CA . ASN A 1 90 ? 6.884 -5.435 1.611 1.00 98.56 90 ASN A CA 1
ATOM 660 C C . ASN A 1 9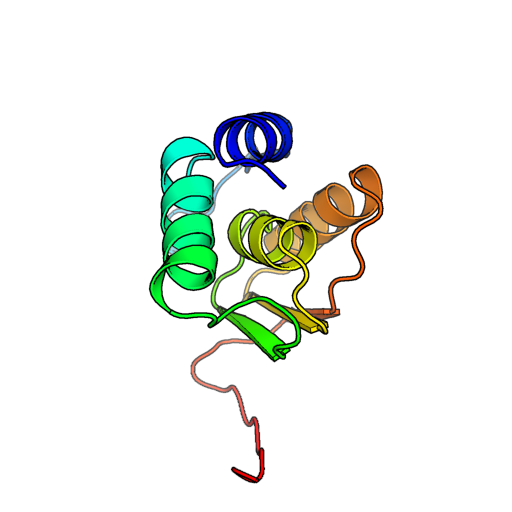0 ? 5.668 -6.106 2.277 1.00 98.56 90 ASN A C 1
ATOM 662 O O . ASN A 1 90 ? 5.532 -6.099 3.502 1.00 98.56 90 ASN A O 1
ATOM 666 N N . ALA A 1 91 ? 4.756 -6.667 1.477 1.00 98.56 91 ALA A N 1
ATOM 667 C CA . ALA A 1 91 ? 3.602 -7.396 1.991 1.00 98.56 91 ALA A CA 1
ATOM 668 C C . ALA A 1 91 ? 4.024 -8.692 2.696 1.00 98.56 91 ALA A C 1
ATOM 670 O O . ALA A 1 91 ? 3.529 -8.974 3.786 1.00 98.56 91 ALA A O 1
ATOM 671 N N . ALA A 1 92 ? 4.964 -9.446 2.120 1.00 98.50 92 ALA A N 1
ATOM 672 C CA . ALA A 1 92 ? 5.477 -10.682 2.701 1.00 98.50 92 ALA A CA 1
ATOM 673 C C . ALA A 1 92 ? 6.192 -10.446 4.042 1.00 98.50 92 ALA A C 1
ATOM 675 O O . ALA A 1 92 ? 5.938 -11.183 4.995 1.00 98.50 92 ALA A O 1
ATOM 676 N N . ASP A 1 93 ? 7.010 -9.396 4.148 1.00 98.19 93 ASP A N 1
ATOM 677 C CA . ASP A 1 93 ? 7.727 -9.027 5.378 1.00 98.19 93 ASP A CA 1
ATOM 678 C C . ASP A 1 93 ? 6.785 -8.668 6.537 1.00 98.19 93 ASP A C 1
ATOM 680 O O . ASP A 1 93 ? 7.111 -8.873 7.710 1.00 98.19 93 ASP A O 1
ATOM 684 N N . LEU A 1 94 ? 5.597 -8.154 6.213 1.00 97.38 94 LEU A N 1
ATOM 685 C CA . LEU A 1 94 ? 4.541 -7.835 7.172 1.00 97.38 94 LEU A CA 1
ATOM 686 C C . LEU A 1 94 ? 3.478 -8.941 7.312 1.00 97.38 94 LEU A C 1
ATOM 688 O O . LEU A 1 94 ? 2.501 -8.740 8.036 1.00 97.38 94 LEU A O 1
ATOM 692 N N . GLU A 1 95 ? 3.657 -10.084 6.642 1.00 97.94 95 GLU A N 1
ATOM 693 C CA . GLU A 1 95 ? 2.701 -11.201 6.589 1.00 97.94 95 GLU A CA 1
ATOM 694 C C . GLU A 1 95 ? 1.286 -10.769 6.137 1.00 97.94 95 GLU A C 1
ATOM 696 O O . GLU A 1 95 ? 0.269 -11.215 6.675 1.00 97.94 95 GLU A O 1
ATOM 701 N N . LEU A 1 96 ? 1.213 -9.867 5.155 1.00 98.12 96 LEU A N 1
ATOM 702 C CA . LEU A 1 96 ? -0.030 -9.328 4.604 1.00 98.12 96 LEU A CA 1
ATOM 703 C C . LEU A 1 96 ? -0.468 -10.105 3.360 1.00 98.12 96 LEU A C 1
ATOM 705 O O . LEU A 1 96 ? 0.326 -10.341 2.451 1.00 98.12 96 LEU A O 1
ATOM 709 N N . ASP A 1 97 ? -1.755 -10.444 3.302 1.00 97.88 97 ASP A N 1
ATOM 710 C CA . ASP A 1 97 ? -2.377 -11.081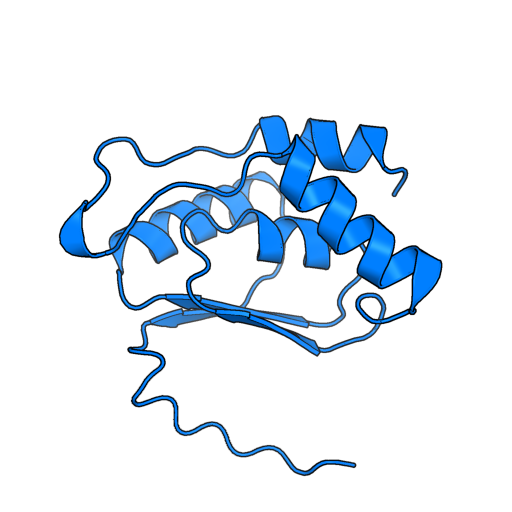 2.140 1.00 97.88 97 ASP A CA 1
ATOM 711 C C . ASP A 1 97 ? -2.938 -10.005 1.197 1.00 97.88 97 ASP A C 1
ATOM 713 O O . ASP A 1 97 ? -3.911 -9.321 1.526 1.00 97.88 97 ASP A O 1
ATOM 717 N N . ILE A 1 98 ? -2.268 -9.798 0.061 1.00 98.56 98 ILE A N 1
ATOM 718 C CA . ILE A 1 98 ? -2.605 -8.786 -0.947 1.00 98.56 98 ILE A CA 1
ATOM 719 C C . ILE A 1 98 ? -2.513 -9.429 -2.332 1.00 98.56 98 ILE A C 1
ATOM 721 O O . ILE A 1 98 ? -1.499 -10.035 -2.683 1.00 98.56 98 ILE A O 1
ATOM 725 N N . ASP A 1 99 ? -3.551 -9.244 -3.146 1.00 98.25 99 ASP A N 1
ATOM 726 C CA . ASP A 1 99 ? -3.556 -9.680 -4.539 1.00 98.25 99 ASP A CA 1
ATOM 727 C C . ASP A 1 99 ? -2.882 -8.630 -5.427 1.00 98.25 99 ASP A C 1
ATOM 729 O O . ASP A 1 99 ? -3.313 -7.478 -5.473 1.00 98.25 99 ASP A O 1
ATOM 733 N N . PHE A 1 100 ? -1.865 -9.028 -6.191 1.00 98.38 100 PHE A N 1
ATOM 734 C CA . PHE A 1 100 ? -1.143 -8.137 -7.102 1.00 98.38 100 PHE A CA 1
ATOM 735 C C . PHE A 1 100 ? -1.527 -8.385 -8.560 1.00 98.38 100 PHE A C 1
ATOM 737 O O . PHE A 1 100 ? -1.526 -9.519 -9.042 1.00 98.38 100 PHE A O 1
ATOM 744 N N . VAL A 1 101 ? -1.825 -7.310 -9.290 1.00 97.06 101 VAL A N 1
ATOM 745 C CA . VAL A 1 101 ? -2.216 -7.365 -10.702 1.00 97.06 101 VAL A CA 1
ATOM 746 C C . VAL A 1 101 ? -1.374 -6.390 -11.513 1.00 97.06 101 VAL A C 1
ATOM 748 O O . VAL A 1 101 ? -1.495 -5.176 -11.364 1.00 97.06 101 VAL A O 1
ATOM 751 N N . GLN A 1 102 ? -0.579 -6.916 -12.446 1.00 97.75 102 GLN A N 1
ATOM 752 C CA . GLN A 1 102 ? 0.098 -6.076 -13.429 1.00 97.75 102 GLN A CA 1
ATOM 753 C C . GLN A 1 102 ? -0.873 -5.640 -14.524 1.00 97.75 102 GLN A C 1
ATOM 755 O O . GLN A 1 102 ? -1.332 -6.460 -15.322 1.00 97.75 102 GLN A O 1
ATOM 760 N N . CYS A 1 103 ? -1.194 -4.348 -14.575 1.00 95.81 103 CYS A N 1
ATOM 761 C CA . CYS A 1 103 ? -2.117 -3.802 -15.563 1.00 95.81 103 CYS A CA 1
ATOM 762 C C . CYS A 1 103 ? -1.912 -2.300 -15.780 1.00 95.81 103 CYS A C 1
ATOM 764 O O . CYS A 1 103 ? -1.750 -1.527 -14.840 1.00 95.81 103 CYS A O 1
ATOM 766 N N . ASP A 1 104 ? -2.043 -1.858 -17.032 1.00 96.00 104 ASP A N 1
ATOM 767 C CA . ASP A 1 104 ? -2.329 -0.453 -17.318 1.00 96.00 104 ASP A CA 1
ATOM 768 C C . ASP A 1 104 ? -3.768 -0.151 -16.892 1.00 96.00 104 ASP A C 1
ATOM 770 O O . ASP A 1 104 ? -4.713 -0.732 -17.433 1.00 96.00 104 ASP A O 1
ATOM 774 N N . ILE A 1 105 ? -3.946 0.770 -15.946 1.00 92.25 105 ILE A N 1
ATOM 775 C CA . ILE A 1 105 ? -5.264 1.129 -15.407 1.00 92.25 105 ILE A CA 1
ATOM 776 C C . ILE A 1 105 ? -6.254 1.580 -16.493 1.00 92.25 105 ILE A C 1
ATOM 778 O O . ILE A 1 105 ? -7.460 1.382 -16.361 1.00 92.25 105 ILE A O 1
ATOM 782 N N . ARG A 1 106 ? -5.761 2.133 -17.610 1.00 91.38 106 ARG A N 1
ATOM 783 C CA . ARG A 1 106 ? -6.591 2.570 -18.747 1.00 91.38 106 ARG A CA 1
ATOM 784 C C . ARG A 1 106 ? -7.231 1.403 -19.497 1.00 91.38 106 ARG A C 1
ATOM 786 O O . ARG A 1 106 ? -8.224 1.606 -20.187 1.00 91.38 106 ARG A O 1
ATOM 793 N N . ASN A 1 107 ? -6.666 0.208 -19.354 1.00 91.62 107 ASN A N 1
ATOM 794 C CA . ASN A 1 107 ? -7.118 -1.023 -19.997 1.00 91.62 107 ASN A CA 1
ATOM 795 C C . ASN A 1 107 ? -7.745 -2.000 -18.989 1.00 91.62 107 ASN A C 1
ATOM 797 O O . ASN A 1 107 ? -7.940 -3.171 -19.311 1.00 91.62 107 ASN A O 1
ATOM 801 N N . LEU A 1 108 ? -8.035 -1.548 -17.765 1.00 88.31 108 LEU A N 1
ATOM 802 C CA . LEU A 1 108 ? -8.584 -2.410 -16.728 1.00 88.31 108 LEU A CA 1
ATOM 803 C C . LEU A 1 108 ? -10.046 -2.765 -17.038 1.00 88.31 108 LEU A C 1
ATOM 805 O O . LEU A 1 108 ? -10.955 -1.951 -16.881 1.00 88.31 108 LEU A O 1
ATOM 809 N N . GLU A 1 109 ? -10.287 -4.011 -17.445 1.00 84.94 109 GLU A N 1
ATOM 810 C CA . GLU A 1 109 ? -11.629 -4.532 -17.735 1.00 84.94 109 GLU A CA 1
ATOM 811 C C . GLU A 1 109 ? -12.250 -5.253 -16.528 1.00 84.94 109 GLU A C 1
ATOM 813 O O . GLU A 1 109 ? -12.645 -6.419 -16.597 1.00 84.94 109 GLU A O 1
ATOM 818 N N . TRP A 1 110 ? -12.361 -4.568 -15.390 1.00 82.31 110 TRP A N 1
ATOM 819 C CA . TRP A 1 110 ? -13.076 -5.118 -14.239 1.00 82.31 110 TRP A CA 1
ATOM 820 C C . TRP A 1 110 ? -14.587 -4.999 -14.398 1.00 82.31 110 TRP A C 1
ATOM 822 O O . TRP A 1 110 ? -15.138 -3.937 -14.686 1.00 82.31 110 TRP A O 1
ATOM 832 N N . ARG A 1 111 ? -15.281 -6.118 -14.179 1.00 70.94 111 ARG A N 1
ATOM 833 C CA . ARG A 1 111 ? -16.743 -6.179 -14.164 1.00 70.94 111 ARG A CA 1
ATOM 834 C C . ARG A 1 111 ? -17.203 -6.713 -12.818 1.00 70.94 111 ARG A C 1
ATOM 836 O O . ARG A 1 111 ? -17.098 -7.906 -12.557 1.00 70.94 111 ARG A O 1
ATOM 843 N N . GLY A 1 112 ? -17.746 -5.829 -11.990 1.00 64.94 112 GLY A N 1
ATOM 844 C CA . GLY A 1 112 ? -18.465 -6.185 -10.771 1.00 64.94 112 GLY A CA 1
ATOM 845 C C . GLY A 1 112 ? -19.964 -5.949 -10.940 1.00 64.94 112 GLY A C 1
ATOM 846 O O . GLY A 1 112 ? -20.381 -5.038 -11.657 1.00 64.94 112 GLY A O 1
ATOM 847 N N . LYS A 1 113 ? -20.795 -6.756 -10.275 1.00 54.25 113 LYS A N 1
ATOM 848 C CA . LYS A 1 113 ? -22.173 -6.346 -9.986 1.00 54.25 113 LYS A CA 1
ATOM 849 C C . LYS A 1 113 ? -22.124 -5.480 -8.730 1.00 54.25 113 LYS A C 1
ATOM 851 O O . LYS A 1 113 ? -21.616 -5.944 -7.717 1.00 54.25 113 LYS A O 1
ATOM 856 N N . TYR A 1 114 ? -22.658 -4.261 -8.792 1.00 49.81 114 TYR A N 1
ATOM 857 C CA . TYR A 1 114 ? -23.076 -3.556 -7.581 1.00 49.81 114 TYR A CA 1
ATOM 858 C C . TYR A 1 114 ? -24.203 -4.400 -6.967 1.00 49.81 114 TYR A C 1
ATOM 860 O O . TYR A 1 114 ? -25.264 -4.520 -7.586 1.00 49.81 114 TYR A O 1
ATOM 868 N N . ILE A 1 115 ? -23.928 -5.093 -5.858 1.00 41.62 115 ILE A N 1
ATOM 869 C CA . ILE A 1 115 ? -24.941 -5.834 -5.089 1.00 41.62 115 ILE A CA 1
ATOM 870 C C . ILE A 1 115 ? -25.523 -4.889 -4.046 1.00 41.62 115 ILE A C 1
ATOM 872 O O . ILE A 1 115 ? -24.713 -4.222 -3.364 1.00 41.62 115 ILE A O 1
#

Secondary structure (DSSP, 8-state):
--HHHHHHHHTTS---SS--GGGT-----HHHHHHHHHHIIIII--STTSEEEEET-TTSHHHHHHHHTT-SEEEEEES-HHHHHHHHHHHHHTT---EEEE--GGG--------

Radius of gyration: 13.66 Å; Cα contacts (8 Å, |Δi|>4): 202; chains: 1; bounding box: 41×22×36 Å

Nearest PDB structures (foldseek):
  6h2v-assembly2_C  TM=9.828E-01  e=1.898E-13  Homo sapiens
  6h2u-assembly1_A  TM=9.895E-01  e=8.719E-13  Homo sapiens
  6h2v-assembly1_A  TM=9.850E-01  e=1.360E-12  Homo sapiens
  1wy7-assembly4_D  TM=9.252E-01  e=6.061E-10  Pyrococcus horikoshii OT3
  1wy7-assembly3_C  TM=9.108E-01  e=7.333E-10  Pyrococcus horikoshii OT3

pLDDT: mean 95.48, std 8.98, range [41.62, 98.69]

Solvent-accessible surface area (backbone atoms only — not comparable to full-atom values): 6690 Å² total; per-residue (Å²): 119,57,63,72,57,46,26,51,61,50,60,70,51,70,69,81,90,78,61,51,72,95,74,63,61,69,79,71,50,28,71,58,39,31,51,52,51,50,42,39,31,78,76,68,59,70,29,49,76,27,80,46,77,29,79,67,30,46,47,24,56,58,45,52,51,38,47,68,56,41,26,69,38,34,40,33,27,24,66,49,65,69,34,50,51,48,17,50,52,44,27,54,79,68,74,49,84,66,47,77,43,84,41,56,76,92,70,62,85,82,84,78,78,90,125

Mean predicted aligned error: 3.1 Å

Sequence (115 aa):
MKLKQLESVLGDLEQFSNPKVELEQYPTGPHIASRMLYTAENSFGDVSNKVVADFGCGCGTLGAAATLLGADQVIAIDIDSDSLELASENAADLELDIDFVQCDIRNLEWRGKYI

Organism: Citrus clementina (NCBI:txid85681)

InterPro domains:
  IPR029063 S-adenosyl-L-methionine-dependent methyltransferase superfamily [G3DSA:3.40.50.150] (1-114)
  IPR029063 S-adenosyl-L-methionine-dependent methyltransferase superfamily [SSF53335] (6-114)
  IPR051720 rRNA N6-Adenosine-Methyltransferase/Polyamine Synthase [PTHR23290] (1-112)

Foldseek 3Di:
DDLVVQLVLLQPADADPDDDVVLVRDDDHSNRLSVVLVCCCPVPVNQAQAEAEAEQCQLVSNVLSSQVSHHPAYEYEHQDPVRQVNNVVRCVVVVGDYHYDNDDPVPDPDDDDPD